Protein AF-A0A3M0LSQ6-F1 (afdb_monomer)

Radius of gyration: 10.03 Å; Cα contacts (8 Å, |Δi|>4): 48; chains: 1; bounding box: 32×19×20 Å

Foldseek 3Di:
DDQLVVVLVVLLVCVVVVNDDLVNLLVCDPPRYHQVSSCVRHVDGRDNDDD

Sequence (51 aa):
MDLSQIFESLYKYLYDAGVYTKSVVAGYVGKSIDAAAYKRITGDDYVAQTN

Mean predicted aligned error: 3.12 Å

Secondary structure (DSSP, 8-state):
--HHHHHHHHHHHHHHTTSS-HHHHHTTBTTTB-HHHHHHHHSS-------

Nearest PDB structures (foldseek):
  5ffj-assembly2_B  TM=6.511E-01  e=5.926E+00  Lactococcus lactis
  7old-assembly1_SN  TM=3.911E-01  e=8.230E+00  Thermochaetoides thermophila DSM 1495

Structure (mmCIF, N/CA/C/O backbone):
data_AF-A0A3M0LSQ6-F1
#
_entry.id   AF-A0A3M0LSQ6-F1
#
loop_
_atom_site.group_PDB
_atom_site.id
_atom_site.type_symbol
_atom_site.label_atom_id
_atom_site.label_alt_id
_atom_site.label_comp_id
_atom_site.label_asym_id
_atom_site.label_entity_id
_atom_site.label_seq_id
_atom_site.pdbx_PDB_ins_code
_atom_site.Cartn_x
_atom_site.Cartn_y
_atom_site.Cartn_z
_atom_site.occupancy
_atom_site.B_iso_or_equiv
_atom_site.auth_seq_id
_atom_site.auth_comp_id
_atom_site.auth_asym_id
_atom_site.auth_atom_id
_atom_site.pdbx_PDB_model_num
ATOM 1 N N . MET A 1 1 ? 17.723 -6.715 -8.217 1.00 60.44 1 MET A N 1
ATOM 2 C CA . MET A 1 1 ? 16.719 -6.016 -7.394 1.00 60.44 1 MET A CA 1
ATOM 3 C C . MET A 1 1 ? 15.572 -5.669 -8.318 1.00 60.44 1 MET A C 1
ATOM 5 O O . MET A 1 1 ? 15.833 -5.052 -9.342 1.00 60.44 1 MET A O 1
ATOM 9 N N . ASP A 1 2 ? 14.371 -6.165 -8.035 1.00 85.44 2 ASP A N 1
ATOM 10 C CA . ASP A 1 2 ? 13.181 -5.876 -8.845 1.00 85.44 2 ASP A CA 1
ATOM 11 C C . ASP A 1 2 ? 12.572 -4.531 -8.414 1.00 85.44 2 ASP A C 1
ATOM 13 O O . ASP A 1 2 ? 12.659 -4.152 -7.244 1.00 85.44 2 ASP A O 1
ATOM 17 N N . LEU A 1 3 ? 11.972 -3.799 -9.352 1.00 87.25 3 LEU A N 1
ATOM 18 C CA . LEU A 1 3 ? 11.364 -2.490 -9.119 1.00 87.25 3 LEU A CA 1
ATOM 19 C C . LEU A 1 3 ? 10.284 -2.571 -8.023 1.00 87.25 3 LEU A C 1
ATOM 21 O O . LEU A 1 3 ? 10.183 -1.683 -7.178 1.00 87.25 3 LEU A O 1
ATOM 25 N N . SER A 1 4 ? 9.541 -3.682 -7.989 1.00 85.25 4 SER A N 1
ATOM 26 C CA . SER A 1 4 ? 8.537 -3.999 -6.964 1.00 85.25 4 SER A CA 1
ATOM 27 C C . SER A 1 4 ? 9.121 -4.020 -5.542 1.00 85.25 4 SER A C 1
ATOM 29 O O . SER A 1 4 ? 8.540 -3.453 -4.618 1.00 85.25 4 SER A O 1
ATOM 31 N N . GLN A 1 5 ? 10.318 -4.590 -5.365 1.00 90.44 5 GLN A N 1
ATOM 32 C CA . GLN A 1 5 ? 11.013 -4.667 -4.074 1.00 90.44 5 GLN A CA 1
ATOM 33 C C . GLN A 1 5 ? 11.546 -3.303 -3.616 1.00 90.44 5 GLN A C 1
ATOM 35 O O . GLN A 1 5 ? 11.599 -3.027 -2.414 1.00 90.44 5 GLN A O 1
ATOM 40 N N . ILE A 1 6 ? 11.931 -2.440 -4.564 1.00 94.81 6 ILE A N 1
ATOM 41 C CA . ILE A 1 6 ? 12.333 -1.056 -4.275 1.00 94.81 6 ILE A CA 1
ATOM 42 C C . ILE A 1 6 ? 11.129 -0.272 -3.748 1.00 94.81 6 ILE A C 1
ATOM 44 O O . ILE A 1 6 ? 11.237 0.388 -2.713 1.00 94.81 6 ILE A O 1
ATOM 48 N N . PHE A 1 7 ? 9.975 -0.381 -4.415 1.00 96.12 7 PHE A N 1
ATOM 49 C CA . PHE A 1 7 ? 8.745 0.267 -3.962 1.00 96.12 7 PHE A CA 1
ATOM 50 C C . PHE A 1 7 ? 8.277 -0.262 -2.611 1.00 96.12 7 PHE A C 1
ATOM 52 O O . PHE A 1 7 ? 7.957 0.538 -1.737 1.00 96.12 7 PHE A O 1
ATOM 59 N N . GLU A 1 8 ? 8.308 -1.578 -2.397 1.00 96.06 8 GLU A N 1
ATOM 60 C CA . GLU A 1 8 ? 7.958 -2.159 -1.100 1.00 96.06 8 GLU A CA 1
ATOM 61 C C . GLU A 1 8 ? 8.837 -1.599 0.028 1.00 96.06 8 GLU A C 1
ATOM 63 O O . GLU A 1 8 ? 8.317 -1.157 1.051 1.00 96.06 8 GLU A O 1
ATOM 68 N N . SER A 1 9 ? 10.157 -1.542 -0.180 1.00 96.56 9 SER A N 1
ATOM 69 C CA . SER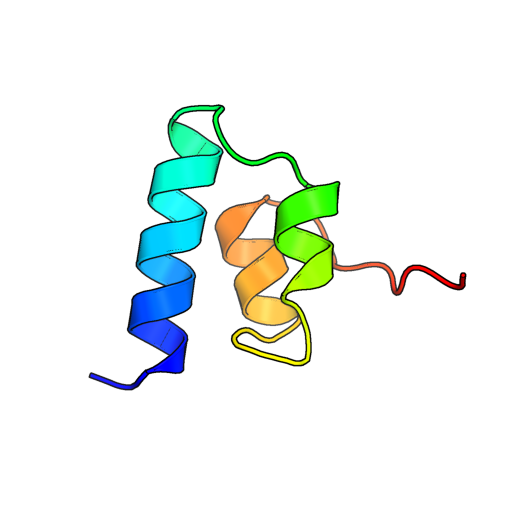 A 1 9 ? 11.099 -1.017 0.818 1.00 96.56 9 SER A CA 1
ATOM 70 C C . SER A 1 9 ? 10.866 0.470 1.108 1.00 96.56 9 SER A C 1
ATOM 72 O O . SER A 1 9 ? 10.863 0.883 2.268 1.00 96.56 9 SER A O 1
ATOM 74 N N . LEU A 1 10 ? 10.628 1.275 0.067 1.00 97.31 10 LEU A N 1
ATOM 75 C CA . LEU A 1 10 ? 10.318 2.699 0.204 1.00 97.31 10 LEU A CA 1
ATOM 76 C C . LEU A 1 10 ? 9.008 2.919 0.969 1.00 97.31 10 LEU A C 1
ATOM 78 O O . LEU A 1 10 ? 8.958 3.722 1.899 1.00 97.31 10 LEU A O 1
ATOM 82 N N . TYR A 1 11 ? 7.945 2.209 0.595 1.00 97.81 11 TYR A N 1
ATOM 83 C CA . TYR A 1 11 ? 6.641 2.354 1.236 1.00 97.81 11 TYR A CA 1
ATOM 84 C C . TYR A 1 11 ? 6.659 1.849 2.672 1.00 97.81 11 TYR A C 1
ATOM 86 O O . TYR A 1 11 ? 6.029 2.467 3.525 1.00 97.81 11 TYR A O 1
ATOM 94 N N . LYS A 1 12 ? 7.430 0.794 2.963 1.00 97.88 12 LYS A N 1
ATOM 95 C CA . LYS A 1 12 ? 7.669 0.351 4.335 1.00 97.88 12 LYS A CA 1
ATOM 96 C C . LYS A 1 12 ? 8.344 1.435 5.166 1.00 97.88 12 LYS A C 1
ATOM 98 O O . LYS A 1 12 ? 7.842 1.766 6.231 1.00 97.88 12 LYS A O 1
ATOM 103 N N . TYR A 1 13 ? 9.421 2.032 4.658 1.00 98.00 13 TYR A N 1
ATOM 104 C CA . TYR A 1 13 ? 10.104 3.130 5.344 1.00 98.00 13 TYR A CA 1
ATOM 105 C C . TYR A 1 13 ? 9.160 4.311 5.633 1.00 98.00 13 TYR A C 1
ATOM 107 O O . TYR A 1 13 ? 9.121 4.815 6.753 1.00 98.00 13 TYR A O 1
ATOM 115 N N . LEU A 1 14 ? 8.360 4.727 4.647 1.00 98.19 14 LEU A N 1
ATOM 116 C CA . LEU A 1 14 ? 7.413 5.838 4.803 1.00 98.19 14 LEU A CA 1
ATOM 117 C C . LEU A 1 14 ? 6.248 5.506 5.745 1.00 98.19 14 LEU A C 1
ATOM 119 O O . LEU A 1 14 ? 5.762 6.392 6.447 1.00 98.19 14 LEU A O 1
ATOM 123 N N . TYR A 1 15 ? 5.798 4.252 5.765 1.00 98.00 15 TYR A N 1
ATOM 124 C CA . TYR A 1 15 ? 4.766 3.779 6.685 1.00 98.00 15 TYR A CA 1
ATOM 125 C C . TYR A 1 15 ? 5.288 3.714 8.124 1.00 98.00 15 TYR A C 1
ATOM 127 O O . TYR A 1 15 ? 4.665 4.271 9.025 1.00 98.00 15 TYR A O 1
ATOM 135 N N . ASP A 1 16 ? 6.468 3.123 8.332 1.00 97.56 16 ASP A N 1
ATOM 136 C CA . ASP A 1 16 ? 7.108 3.012 9.648 1.00 97.56 16 ASP A CA 1
ATOM 137 C C . ASP A 1 16 ? 7.458 4.406 10.222 1.00 97.56 16 ASP A C 1
ATOM 139 O O . ASP A 1 16 ? 7.397 4.616 11.432 1.00 97.56 16 ASP A O 1
ATOM 143 N N . ALA A 1 17 ? 7.750 5.390 9.360 1.00 97.38 17 ALA A N 1
ATOM 144 C CA . ALA A 1 17 ? 7.941 6.795 9.734 1.00 97.38 17 ALA A CA 1
ATOM 145 C C . ALA A 1 17 ? 6.628 7.575 9.983 1.00 97.38 17 ALA A C 1
ATOM 147 O O . ALA A 1 17 ? 6.674 8.758 10.318 1.00 97.38 17 ALA A O 1
ATOM 148 N N . GLY A 1 18 ? 5.459 6.954 9.788 1.00 96.88 18 GLY A N 1
ATOM 149 C CA . GLY A 1 18 ? 4.144 7.579 9.970 1.00 96.88 18 GLY A CA 1
ATOM 150 C C . GLY A 1 18 ? 3.730 8.559 8.864 1.00 96.88 18 GLY A C 1
ATOM 151 O O . GLY A 1 18 ? 2.717 9.241 8.998 1.00 96.88 18 GLY A O 1
ATOM 152 N N . VAL A 1 19 ? 4.490 8.637 7.768 1.00 97.75 19 VAL A N 1
ATOM 153 C CA . VAL A 1 19 ? 4.184 9.501 6.615 1.00 97.75 19 VAL A CA 1
ATOM 154 C C . VAL A 1 19 ? 3.067 8.890 5.774 1.00 97.75 19 VAL A C 1
ATOM 156 O O . VAL A 1 19 ? 2.186 9.599 5.289 1.00 97.75 19 VAL A O 1
ATOM 159 N N . TYR A 1 20 ? 3.099 7.570 5.583 1.00 97.69 20 TYR A N 1
ATOM 160 C CA . TYR A 1 20 ? 2.062 6.836 4.861 1.00 97.69 20 TYR A CA 1
ATOM 161 C C . TYR A 1 20 ? 1.086 6.173 5.824 1.00 97.69 20 TYR A C 1
ATOM 163 O O . TYR A 1 20 ? 1.471 5.582 6.828 1.00 97.69 20 TYR A O 1
ATOM 171 N N . THR A 1 21 ? -0.197 6.222 5.468 1.00 96.62 21 THR A N 1
ATOM 172 C CA . THR A 1 21 ? -1.253 5.456 6.135 1.00 96.62 21 THR A CA 1
ATOM 173 C C . THR A 1 21 ? -1.546 4.175 5.362 1.00 96.62 21 THR A C 1
ATOM 175 O O . THR A 1 21 ? -1.199 4.045 4.187 1.00 96.62 21 THR A O 1
ATOM 178 N N . LYS A 1 22 ? -2.268 3.241 5.991 1.00 95.88 22 LYS A N 1
ATOM 179 C CA . LYS A 1 22 ? -2.752 2.017 5.334 1.00 95.88 22 LYS A CA 1
ATOM 180 C C . LYS A 1 22 ? -3.509 2.317 4.031 1.00 95.88 22 LYS A C 1
ATOM 182 O O . LYS A 1 22 ? -3.248 1.688 3.014 1.00 95.88 22 LYS A O 1
ATOM 187 N N . SER A 1 23 ? -4.372 3.337 4.027 1.00 95.31 23 SER A N 1
ATOM 188 C CA . SER A 1 23 ? -5.124 3.753 2.830 1.00 95.31 23 SER A CA 1
ATOM 189 C C . SER A 1 23 ? -4.209 4.233 1.696 1.00 95.31 23 SER A C 1
ATOM 191 O O . SER A 1 23 ? -4.417 3.874 0.538 1.00 95.31 23 SER A O 1
ATOM 193 N N . VAL A 1 24 ? -3.144 4.973 2.023 1.00 96.19 24 VAL A N 1
ATOM 194 C CA . VAL A 1 24 ? -2.155 5.410 1.028 1.00 96.19 24 VAL A CA 1
ATOM 195 C C . VAL A 1 24 ? -1.425 4.206 0.428 1.00 96.19 24 VAL A C 1
ATOM 197 O O . VAL A 1 24 ? -1.355 4.091 -0.793 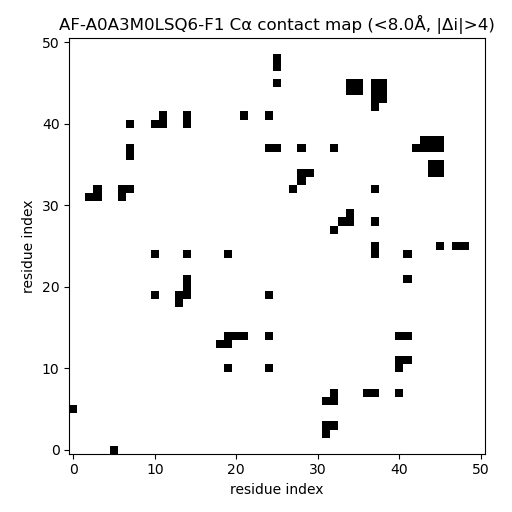1.00 96.19 24 VAL A O 1
ATOM 200 N N . VAL A 1 25 ? -0.955 3.267 1.261 1.00 96.81 25 VAL A N 1
ATOM 201 C CA . VAL A 1 25 ? -0.291 2.038 0.783 1.00 96.81 25 VAL A CA 1
ATOM 202 C C . VAL A 1 25 ? -1.239 1.198 -0.086 1.00 96.81 25 VAL A C 1
ATOM 204 O O . VAL A 1 25 ? -0.837 0.704 -1.138 1.00 96.81 25 VAL A O 1
ATOM 207 N N . ALA A 1 26 ? -2.517 1.098 0.293 1.00 96.31 26 ALA A N 1
ATOM 208 C CA . ALA A 1 26 ? -3.547 0.398 -0.476 1.00 96.31 26 ALA A CA 1
ATOM 209 C C . ALA A 1 26 ? -3.729 0.976 -1.893 1.00 96.31 26 ALA A C 1
ATOM 211 O O . ALA A 1 26 ? -3.985 0.223 -2.832 1.00 96.31 26 ALA A O 1
ATOM 212 N N . GLY A 1 27 ? -3.544 2.289 -2.076 1.00 95.31 27 GLY A N 1
ATOM 213 C CA . GLY A 1 27 ? -3.650 2.962 -3.376 1.00 95.31 27 GLY A CA 1
ATOM 214 C C . GLY A 1 27 ? -2.559 2.595 -4.393 1.00 95.31 27 GLY A C 1
ATOM 215 O O . GLY A 1 27 ? -2.711 2.902 -5.586 1.00 95.31 27 GLY A O 1
ATOM 216 N N . TYR A 1 28 ? -1.482 1.942 -3.942 1.00 95.56 28 TYR A N 1
ATOM 217 C CA . TYR A 1 28 ? -0.376 1.452 -4.773 1.00 95.56 28 TYR A CA 1
ATOM 218 C C . TYR A 1 28 ? -0.494 -0.032 -5.148 1.00 95.56 28 TYR A C 1
ATOM 220 O O . TYR A 1 28 ? 0.218 -0.496 -6.047 1.00 95.56 28 TYR A O 1
ATOM 228 N N . VAL A 1 29 ? -1.402 -0.770 -4.502 1.00 95.62 29 VAL A N 1
ATOM 229 C CA . VAL A 1 29 ? -1.660 -2.181 -4.810 1.00 95.62 29 VAL A CA 1
ATOM 230 C C . VAL A 1 29 ? -2.219 -2.309 -6.228 1.00 95.62 29 VAL A C 1
ATOM 232 O O . VAL A 1 29 ? -3.150 -1.605 -6.610 1.00 95.62 29 VAL A O 1
ATOM 235 N N . GLY A 1 30 ? -1.607 -3.179 -7.033 1.00 93.19 30 GLY A N 1
ATOM 236 C CA . GLY A 1 30 ? -1.923 -3.363 -8.453 1.00 93.19 30 GLY A CA 1
ATOM 237 C C . GLY A 1 30 ? -1.260 -2.351 -9.397 1.00 93.19 30 GLY A C 1
ATOM 238 O O . GLY A 1 30 ? -1.437 -2.461 -10.607 1.00 93.19 30 GLY A O 1
ATOM 239 N N . LYS A 1 31 ? -0.490 -1.384 -8.875 1.00 93.88 31 LYS A N 1
ATOM 240 C CA . LYS A 1 31 ? 0.279 -0.413 -9.679 1.00 93.88 31 LYS A CA 1
ATOM 241 C C . LYS A 1 31 ? 1.779 -0.646 -9.561 1.00 93.88 31 LYS A C 1
ATOM 243 O O . LYS A 1 31 ? 2.456 -0.822 -10.566 1.00 93.88 31 LYS A O 1
ATOM 248 N N . SER A 1 32 ? 2.286 -0.624 -8.331 1.00 95.62 32 SER A N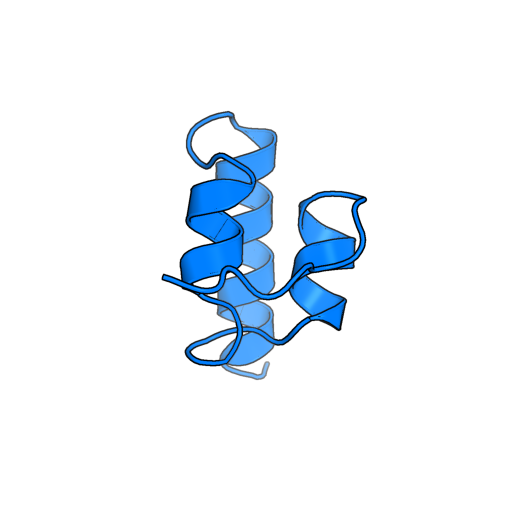 1
ATOM 249 C CA . SER A 1 32 ? 3.719 -0.746 -8.028 1.00 95.62 32 SER A CA 1
ATOM 250 C C . SER A 1 32 ? 4.034 -1.844 -7.014 1.00 95.62 32 SER A C 1
ATOM 252 O O . SER A 1 32 ? 5.176 -2.296 -6.955 1.00 95.62 32 SER A O 1
ATOM 254 N N . ILE A 1 33 ? 3.035 -2.299 -6.252 1.00 95.75 33 ILE A N 1
ATOM 255 C CA . ILE A 1 33 ? 3.136 -3.414 -5.303 1.00 95.75 33 ILE A CA 1
ATOM 256 C C . ILE A 1 33 ? 1.926 -4.350 -5.429 1.00 95.75 33 ILE A C 1
ATOM 258 O O . ILE A 1 33 ? 0.902 -3.979 -6.005 1.00 95.75 3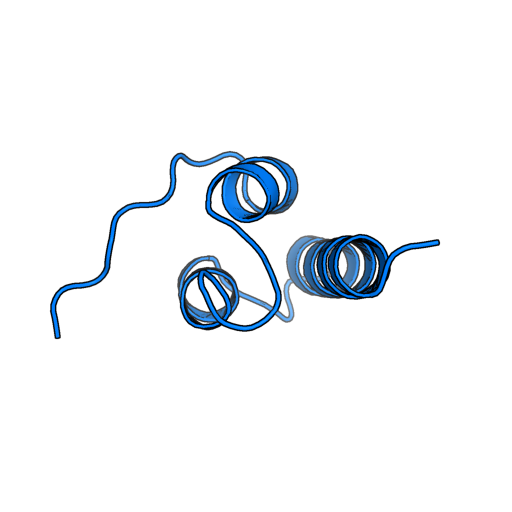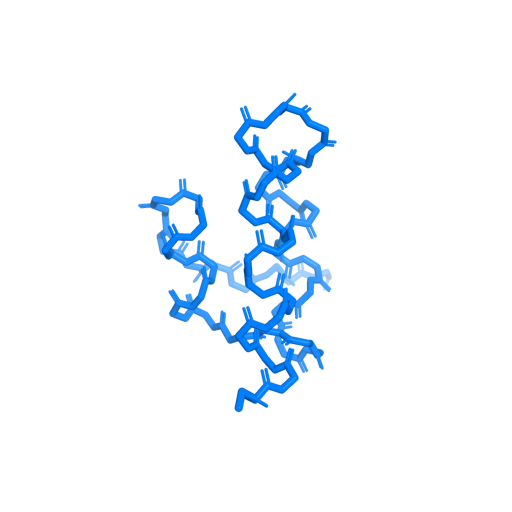3 ILE A O 1
ATOM 262 N N . ASP A 1 34 ? 2.024 -5.558 -4.877 1.00 95.94 34 ASP A N 1
ATOM 263 C CA . ASP A 1 34 ? 0.921 -6.521 -4.797 1.00 95.94 34 ASP A CA 1
ATOM 264 C C . ASP A 1 34 ? 0.274 -6.561 -3.395 1.00 95.94 34 ASP A C 1
ATOM 266 O O . ASP A 1 34 ? 0.689 -5.873 -2.456 1.00 95.94 34 ASP A O 1
ATOM 270 N N . ALA A 1 35 ? -0.777 -7.370 -3.244 1.00 96.56 35 ALA A N 1
ATOM 271 C CA . A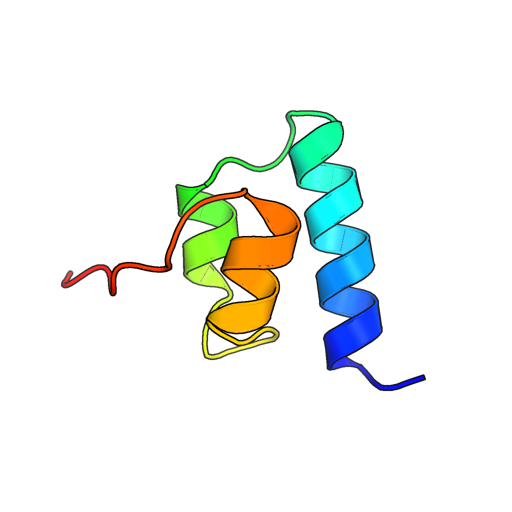LA A 1 35 ? -1.474 -7.544 -1.969 1.00 96.56 35 ALA A CA 1
ATOM 272 C C . ALA A 1 35 ? -0.579 -8.165 -0.877 1.00 96.56 35 ALA A C 1
ATOM 274 O O . ALA A 1 35 ? -0.755 -7.885 0.310 1.00 96.56 35 ALA A O 1
ATOM 275 N N . ALA A 1 36 ? 0.402 -8.987 -1.260 1.00 96.69 36 ALA A N 1
ATOM 276 C CA . ALA A 1 36 ? 1.324 -9.601 -0.312 1.00 96.69 36 ALA A CA 1
ATOM 277 C C . ALA A 1 36 ? 2.318 -8.567 0.247 1.00 96.69 36 ALA A C 1
ATOM 279 O O . ALA A 1 36 ? 2.607 -8.574 1.443 1.00 96.69 36 ALA A O 1
ATOM 280 N N . ALA A 1 37 ? 2.794 -7.645 -0.590 1.00 96.81 37 ALA A N 1
ATOM 281 C CA . ALA A 1 37 ? 3.623 -6.512 -0.199 1.00 96.81 37 ALA A CA 1
ATOM 282 C C . ALA A 1 37 ? 2.864 -5.568 0.737 1.00 96.81 37 ALA A C 1
ATOM 284 O O . ALA A 1 37 ? 3.405 -5.165 1.763 1.00 96.81 37 ALA A O 1
ATOM 285 N N . TYR A 1 38 ? 1.586 -5.288 0.458 1.00 97.31 38 TYR A N 1
ATOM 286 C CA . TYR A 1 38 ? 0.737 -4.518 1.373 1.00 97.31 38 TYR A CA 1
ATOM 287 C C . TYR A 1 38 ? 0.710 -5.124 2.785 1.00 97.31 38 TYR A C 1
ATOM 289 O O . TYR A 1 38 ? 0.901 -4.403 3.768 1.00 97.31 38 TYR A O 1
ATOM 297 N N . LYS A 1 39 ? 0.546 -6.450 2.892 1.00 97.94 39 LYS A N 1
ATOM 298 C CA . LYS A 1 39 ? 0.564 -7.156 4.180 1.00 97.94 39 LYS A CA 1
ATOM 299 C C . LYS A 1 39 ? 1.915 -7.068 4.878 1.00 97.94 39 LYS A C 1
ATOM 301 O O . LYS A 1 39 ? 1.963 -6.830 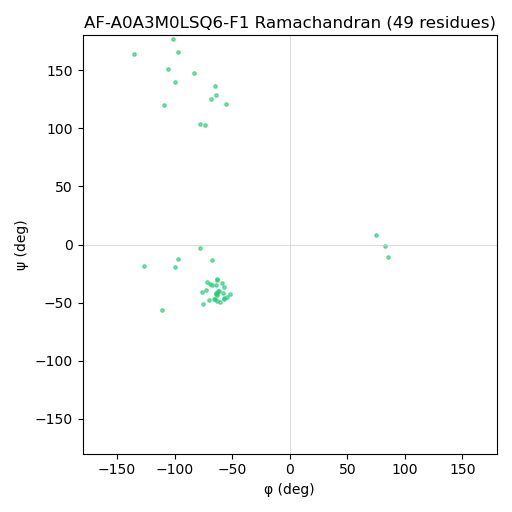6.081 1.00 97.94 39 LYS A O 1
ATOM 306 N N . ARG A 1 40 ? 3.019 -7.205 4.139 1.00 97.75 40 ARG A N 1
ATOM 307 C CA . ARG A 1 40 ? 4.378 -7.055 4.692 1.00 97.75 40 ARG A CA 1
ATOM 308 C C . ARG A 1 40 ? 4.662 -5.635 5.196 1.00 97.75 40 ARG A C 1
ATOM 310 O O . ARG A 1 40 ? 5.368 -5.479 6.189 1.00 97.75 40 ARG A O 1
ATOM 317 N N . ILE A 1 41 ? 4.110 -4.616 4.536 1.00 97.44 41 ILE A N 1
ATOM 318 C CA . ILE A 1 41 ? 4.264 -3.207 4.926 1.00 97.44 41 ILE A CA 1
ATOM 319 C C . ILE A 1 41 ? 3.396 -2.874 6.144 1.00 97.44 41 ILE A C 1
ATOM 321 O O . ILE A 1 41 ? 3.894 -2.308 7.112 1.00 97.44 41 ILE A O 1
ATOM 325 N N . THR A 1 42 ? 2.104 -3.207 6.091 1.00 96.75 42 THR A N 1
ATOM 326 C CA . THR A 1 42 ? 1.099 -2.683 7.033 1.00 96.75 42 THR A CA 1
ATOM 327 C C . THR A 1 42 ? 0.740 -3.632 8.174 1.00 96.75 42 THR A C 1
ATOM 329 O O . THR A 1 42 ? 0.189 -3.182 9.180 1.00 96.75 42 THR A O 1
ATOM 332 N N . GLY A 1 43 ? 1.024 -4.928 8.014 1.00 97.06 43 GLY A N 1
ATOM 333 C CA . GLY A 1 43 ? 0.589 -6.005 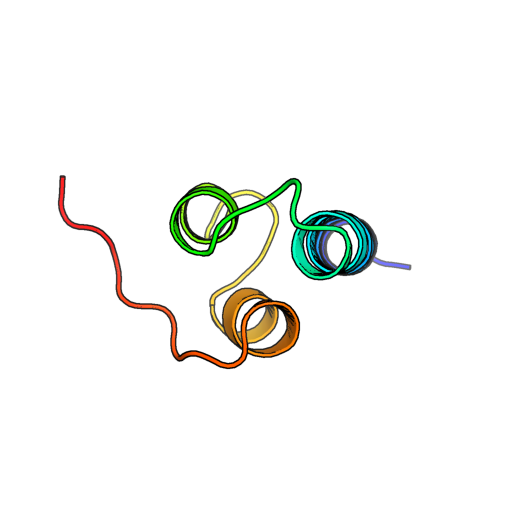8.906 1.00 97.06 43 GLY A CA 1
ATOM 334 C C . GLY A 1 43 ? -0.807 -6.562 8.605 1.00 97.06 43 GLY A C 1
ATOM 335 O O . GLY A 1 43 ? -1.145 -7.625 9.122 1.00 97.06 43 GLY A O 1
ATOM 336 N N . ASP A 1 44 ? -1.590 -5.907 7.744 1.00 96.44 44 ASP A N 1
ATOM 337 C CA . ASP A 1 44 ? -2.983 -6.275 7.482 1.00 96.44 44 ASP A CA 1
ATOM 338 C C . ASP A 1 44 ? -3.156 -6.956 6.124 1.00 96.44 44 ASP A C 1
ATOM 340 O O . ASP A 1 44 ? -2.447 -6.666 5.159 1.00 96.44 44 ASP A O 1
ATOM 344 N N . ASP A 1 45 ? -4.159 -7.824 6.015 1.00 97.06 45 ASP A N 1
ATOM 345 C CA . ASP A 1 45 ? -4.599 -8.312 4.712 1.00 97.06 45 ASP A CA 1
ATOM 346 C C . ASP A 1 45 ? -5.174 -7.163 3.870 1.00 97.06 45 ASP A C 1
ATOM 348 O O . ASP A 1 45 ? -5.929 -6.315 4.353 1.00 97.06 45 ASP A O 1
ATOM 352 N N . TYR A 1 46 ? -4.796 -7.123 2.590 1.00 96.06 46 TYR A N 1
ATOM 353 C CA . TYR A 1 46 ? -5.321 -6.127 1.664 1.00 96.06 46 TYR A CA 1
ATOM 354 C C . TYR A 1 46 ? -6.803 -6.390 1.389 1.00 96.06 46 TYR A C 1
ATOM 356 O O . TYR A 1 46 ? -7.177 -7.467 0.924 1.00 96.06 46 TYR A O 1
ATOM 364 N N . VAL A 1 47 ? -7.632 -5.373 1.611 1.00 93.00 47 VAL A N 1
ATOM 365 C CA . VAL A 1 47 ? -9.040 -5.365 1.211 1.00 93.00 47 VAL A CA 1
ATOM 366 C C . VAL A 1 47 ? -9.189 -4.388 0.056 1.00 93.00 47 VAL A C 1
ATOM 368 O O . VAL A 1 47 ? -8.894 -3.200 0.206 1.00 93.00 47 VAL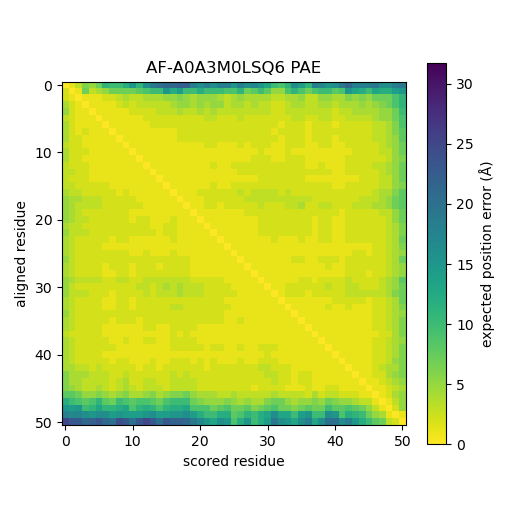 A O 1
ATOM 371 N N . ALA A 1 48 ? -9.641 -4.892 -1.095 1.00 86.00 48 ALA A N 1
ATOM 372 C CA . ALA A 1 48 ? -9.896 -4.062 -2.262 1.00 86.00 48 ALA A CA 1
ATOM 373 C C . ALA A 1 48 ? -10.873 -2.940 -1.892 1.00 86.00 48 ALA A C 1
ATOM 375 O O . ALA A 1 48 ? -11.986 -3.188 -1.431 1.00 86.00 48 ALA A O 1
ATOM 376 N N . GLN A 1 49 ? -10.433 -1.698 -2.073 1.00 74.25 49 GLN A N 1
ATOM 377 C CA . GLN A 1 49 ? -11.279 -0.531 -1.871 1.00 74.25 49 GLN A CA 1
ATOM 378 C C . GLN A 1 49 ? -12.184 -0.419 -3.103 1.00 74.25 49 GLN A C 1
ATOM 380 O O . GLN A 1 49 ? -11.727 -0.043 -4.182 1.00 74.25 49 GLN A O 1
ATOM 385 N N . THR A 1 50 ? -13.452 -0.801 -2.968 1.00 60.56 50 THR A N 1
ATOM 386 C CA . THR A 1 50 ? -14.485 -0.466 -3.952 1.00 60.56 50 THR A CA 1
ATOM 387 C C . THR A 1 50 ? -14.802 1.016 -3.795 1.00 60.56 50 THR A C 1
ATOM 389 O O . THR A 1 50 ? -15.448 1.396 -2.819 1.00 60.56 50 THR A O 1
ATOM 392 N N . ASN A 1 51 ? -14.287 1.840 -4.708 1.00 52.09 51 ASN A N 1
ATOM 393 C CA . ASN A 1 51 ? -14.851 3.170 -4.942 1.00 52.09 51 ASN A CA 1
ATOM 394 C C . ASN A 1 51 ? -16.236 3.046 -5.577 1.00 52.09 51 ASN A C 1
ATOM 396 O O . ASN A 1 51 ? -16.413 2.114 -6.396 1.00 52.09 51 ASN A O 1
#

Solvent-accessible surface area (backbone atoms only — not comparable to full-atom values): 3121 Å² total; per-residue (Å²): 136,57,71,46,59,54,47,46,54,52,52,31,52,36,35,78,71,66,76,40,51,70,72,59,56,57,73,34,46,84,76,53,37,46,56,68,49,43,23,73,55,69,73,43,83,68,72,86,81,83,126

pLDDT: mean 92.83, std 9.82, range [52.09, 98.19]